Protein AF-A0A661M1C9-F1 (afdb_monomer_lite)

Sequence (165 aa):
RDLERIGAMDAATSLQAWIEEKGIRVLNVAGPRASQDPRIYEATRKILKTAYHLGLVAAGTRGPWSGRPDPPTTVRDAVQRLASEMTLKDRVTVSRMAERDLRALVTSMVPYIRRKYGLSRENPRLIQSC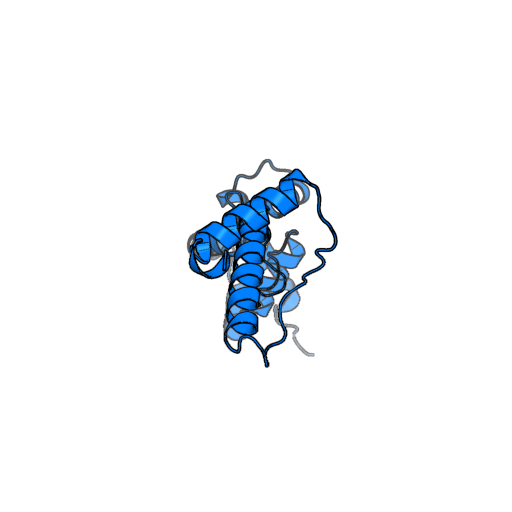RLQSGENLDTEQCAAYIVRRLWSYLKRTHGLRAVK

Secondary structure (DSSP, 8-state):
-HHHHS-HHHHHHHHHHHHHHHT-SS-------TTT-TTHHHHHHHHHHHHHHHHHHHTTPPPGGG-SPPPP-SHHHHHHHHHHHS-HHHHHHHHH--GGGHHHHHHHHHHHHHHHHTTTTT-HHHHHHHHHHHSS---HHHHHHHHHHHHHHHHHHHSS-----

Radius of gyration: 23.8 Å; chains: 1; bounding box: 64×35×64 Å

Structure (mmCIF, N/CA/C/O backbone):
data_AF-A0A661M1C9-F1
#
_entry.id   AF-A0A661M1C9-F1
#
loop_
_atom_site.group_PDB
_atom_site.id
_atom_site.type_symbol
_atom_site.label_atom_id
_atom_site.label_alt_id
_atom_site.label_comp_id
_atom_site.label_asym_id
_atom_site.label_entity_id
_atom_site.label_seq_id
_atom_site.pdbx_PDB_ins_code
_atom_site.Cartn_x
_atom_site.Cartn_y
_atom_site.Cartn_z
_atom_site.occupancy
_atom_site.B_iso_or_equiv
_atom_site.auth_seq_id
_atom_site.auth_comp_id
_atom_site.auth_asym_id
_atom_site.auth_atom_id
_atom_site.pdbx_PDB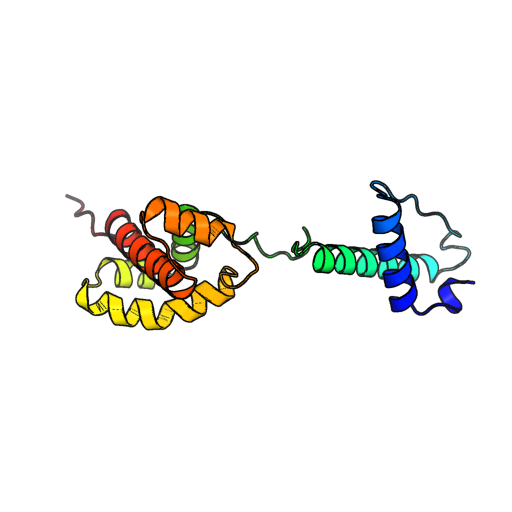_model_num
ATOM 1 N N . ARG A 1 1 ? 28.260 -6.554 -34.118 1.00 53.44 1 ARG A N 1
ATOM 2 C CA . ARG A 1 1 ? 27.009 -5.733 -34.128 1.00 53.44 1 ARG A CA 1
ATOM 3 C C . ARG A 1 1 ? 26.981 -4.826 -32.896 1.00 53.44 1 ARG A C 1
ATOM 5 O O . ARG A 1 1 ? 27.663 -5.161 -31.939 1.00 53.44 1 ARG A O 1
ATOM 12 N N . ASP A 1 2 ? 26.209 -3.732 -32.863 1.00 56.69 2 ASP A N 1
ATOM 13 C CA . ASP A 1 2 ? 26.138 -2.855 -31.667 1.00 56.69 2 ASP A CA 1
ATOM 14 C C . ASP A 1 2 ? 25.673 -3.587 -30.399 1.00 56.69 2 ASP A C 1
ATOM 16 O O . ASP A 1 2 ? 26.192 -3.346 -29.316 1.00 56.69 2 ASP A O 1
ATOM 20 N N . LEU A 1 3 ? 24.792 -4.581 -30.550 1.00 55.75 3 LEU A N 1
ATOM 21 C CA . LEU A 1 3 ? 24.351 -5.476 -29.471 1.00 55.75 3 LEU A CA 1
ATOM 22 C C . LEU A 1 3 ? 25.464 -6.345 -28.855 1.00 55.75 3 LEU A C 1
ATOM 24 O O . LEU A 1 3 ? 25.266 -6.911 -27.787 1.00 55.75 3 LEU A O 1
ATOM 28 N N . GLU A 1 4 ? 26.614 -6.476 -29.520 1.00 55.97 4 GLU A N 1
ATOM 29 C CA . GLU A 1 4 ? 27.798 -7.173 -28.992 1.00 55.97 4 GLU A CA 1
ATOM 30 C C . GLU A 1 4 ? 28.823 -6.194 -28.400 1.00 55.97 4 GLU A C 1
ATOM 32 O O . GLU A 1 4 ? 29.760 -6.620 -27.732 1.00 55.97 4 GLU A O 1
ATOM 37 N N . ARG A 1 5 ? 28.657 -4.887 -28.653 1.00 60.78 5 ARG A N 1
ATOM 38 C CA . ARG A 1 5 ? 29.549 -3.819 -28.177 1.00 60.78 5 ARG A CA 1
ATOM 39 C C . ARG A 1 5 ? 29.007 -3.106 -26.942 1.00 60.78 5 ARG A C 1
ATOM 41 O O . ARG A 1 5 ? 29.796 -2.613 -26.146 1.00 60.78 5 ARG A O 1
ATOM 48 N N . ILE A 1 6 ? 27.685 -3.045 -26.796 1.00 69.75 6 ILE A N 1
ATOM 49 C CA . ILE A 1 6 ? 26.999 -2.387 -25.685 1.00 69.75 6 ILE A CA 1
ATOM 50 C C . ILE A 1 6 ? 26.421 -3.468 -24.770 1.00 69.75 6 ILE A C 1
ATOM 52 O O . ILE A 1 6 ? 25.714 -4.369 -25.227 1.00 69.75 6 ILE A O 1
ATOM 56 N N . GLY A 1 7 ? 26.711 -3.388 -23.469 1.00 79.31 7 GLY A N 1
ATOM 57 C CA . GLY A 1 7 ? 26.123 -4.288 -22.483 1.00 79.31 7 GLY A CA 1
ATOM 58 C C . GLY A 1 7 ? 24.595 -4.182 -22.488 1.00 79.31 7 GLY A C 1
ATOM 59 O O . GLY A 1 7 ? 24.033 -3.106 -22.670 1.00 79.31 7 GLY A O 1
ATOM 60 N N . ALA A 1 8 ? 23.888 -5.291 -22.254 1.00 80.62 8 ALA A N 1
ATOM 61 C CA . ALA A 1 8 ? 22.419 -5.306 -22.304 1.00 80.62 8 ALA A CA 1
ATOM 62 C C . ALA A 1 8 ? 21.755 -4.296 -21.340 1.00 80.62 8 ALA A C 1
ATOM 64 O O . ALA A 1 8 ? 20.642 -3.843 -21.599 1.00 80.62 8 ALA A O 1
ATOM 65 N N . MET A 1 9 ? 22.428 -3.951 -20.236 1.00 82.00 9 MET A N 1
ATOM 66 C CA . MET A 1 9 ? 21.966 -2.933 -19.289 1.00 82.00 9 MET A CA 1
ATOM 67 C C . MET A 1 9 ? 22.172 -1.510 -19.822 1.00 82.00 9 MET A C 1
ATOM 69 O O . MET A 1 9 ? 21.262 -0.685 -19.731 1.00 82.00 9 MET A O 1
ATOM 73 N N . ASP A 1 10 ? 23.327 -1.237 -20.426 1.00 86.06 10 ASP A N 1
ATOM 74 C CA . ASP A 1 10 ? 23.635 0.066 -21.020 1.00 86.06 10 ASP A CA 1
ATOM 75 C C . ASP A 1 10 ? 22.698 0.342 -22.197 1.00 86.06 10 ASP A C 1
ATOM 77 O O . ASP A 1 10 ? 22.078 1.398 -22.265 1.00 86.06 10 ASP A O 1
ATOM 81 N N . ALA A 1 11 ? 22.473 -0.665 -23.048 1.00 90.06 11 ALA A N 1
ATOM 82 C CA . ALA A 1 11 ? 21.525 -0.581 -24.154 1.00 90.06 11 ALA A CA 1
ATOM 83 C C . ALA A 1 11 ? 20.094 -0.292 -23.669 1.00 90.06 11 ALA A C 1
ATOM 85 O O . ALA A 1 11 ? 19.381 0.504 -24.278 1.00 90.06 11 ALA A O 1
ATOM 86 N N . ALA A 1 12 ? 19.669 -0.915 -22.565 1.00 92.12 12 ALA A N 1
ATOM 87 C CA . ALA A 1 12 ? 18.350 -0.680 -21.984 1.00 92.12 12 ALA A CA 1
ATOM 88 C C . ALA A 1 12 ? 18.215 0.726 -21.381 1.00 92.12 12 ALA A C 1
ATOM 90 O O . ALA A 1 12 ? 17.177 1.363 -21.554 1.00 92.12 12 ALA A O 1
ATOM 91 N N . THR A 1 13 ? 19.263 1.212 -20.713 1.00 88.69 13 THR A N 1
ATOM 92 C CA . THR A 1 13 ? 19.310 2.563 -20.136 1.00 88.69 13 THR A CA 1
ATOM 93 C C . THR A 1 13 ? 19.278 3.625 -21.233 1.00 88.69 13 THR A C 1
ATOM 95 O O . THR A 1 13 ? 18.445 4.527 -21.190 1.00 88.69 13 THR A O 1
ATOM 98 N N . SER A 1 14 ? 20.113 3.486 -22.267 1.00 92.06 14 SER A N 1
ATOM 99 C CA . SER A 1 14 ? 20.127 4.409 -23.408 1.00 92.06 14 SER A CA 1
ATOM 100 C C . SER A 1 14 ? 18.799 4.414 -24.165 1.00 92.06 14 SER A C 1
ATOM 102 O O . SER A 1 14 ? 18.318 5.477 -24.551 1.00 92.06 14 SER A O 1
ATOM 104 N N . LEU A 1 15 ? 18.178 3.243 -24.345 1.00 92.88 15 LEU A N 1
ATOM 105 C CA . LEU A 1 15 ? 16.866 3.142 -24.982 1.00 92.88 15 LEU A CA 1
ATOM 106 C C . LEU A 1 15 ? 15.785 3.865 -24.171 1.00 92.88 15 LEU A C 1
ATOM 108 O O . LEU A 1 15 ? 14.982 4.597 -24.746 1.00 92.88 15 LEU A O 1
ATOM 112 N N . GLN A 1 16 ? 15.751 3.661 -22.854 1.00 92.38 16 GLN A N 1
ATOM 113 C CA . GLN A 1 16 ? 14.758 4.302 -21.996 1.00 92.38 16 GLN A CA 1
ATOM 114 C C . GLN A 1 16 ? 14.932 5.828 -21.982 1.00 92.38 16 GLN A C 1
ATOM 116 O O . GLN A 1 16 ? 13.942 6.536 -22.167 1.00 92.38 16 GLN A O 1
ATOM 121 N N . ALA A 1 17 ? 16.169 6.324 -21.888 1.00 88.44 17 ALA A N 1
ATOM 122 C CA . ALA A 1 17 ? 16.453 7.755 -21.957 1.00 88.44 17 ALA A CA 1
ATOM 123 C C . ALA A 1 17 ? 15.978 8.365 -23.286 1.00 88.44 17 ALA A C 1
ATOM 125 O O . ALA A 1 17 ? 15.334 9.411 -23.297 1.00 88.44 17 ALA A O 1
ATOM 126 N N . TRP A 1 18 ? 16.221 7.680 -24.407 1.00 93.50 18 TRP A N 1
ATOM 127 C CA . TRP A 1 18 ? 15.781 8.137 -25.726 1.00 93.50 18 TRP A CA 1
ATOM 128 C C . TRP A 1 18 ? 14.252 8.143 -25.885 1.00 93.50 18 TRP A C 1
ATOM 130 O O . TRP A 1 18 ? 13.696 9.083 -26.456 1.00 93.50 18 TRP A O 1
ATOM 140 N N . ILE A 1 19 ? 13.559 7.124 -25.359 1.00 92.44 19 ILE A N 1
ATOM 141 C CA . ILE A 1 19 ? 12.087 7.065 -25.354 1.00 92.44 19 ILE A CA 1
ATOM 142 C C . ILE A 1 19 ? 11.500 8.265 -24.608 1.00 92.44 19 ILE A C 1
ATOM 144 O O . ILE A 1 19 ? 10.555 8.880 -25.107 1.00 92.44 19 ILE A O 1
ATOM 148 N N . GLU A 1 20 ? 12.056 8.597 -23.442 1.00 86.00 20 GLU A N 1
ATOM 149 C CA . GLU A 1 20 ? 11.600 9.730 -22.635 1.00 86.00 20 GLU A CA 1
ATOM 150 C C . GLU A 1 20 ? 11.910 11.065 -23.305 1.00 86.00 20 GLU A C 1
ATOM 152 O O . GLU A 1 20 ? 11.005 11.879 -23.486 1.00 86.00 20 GLU A O 1
ATOM 157 N N . GLU A 1 21 ? 13.154 11.263 -23.745 1.00 84.06 21 GLU A N 1
ATOM 158 C CA . GLU A 1 21 ? 13.600 12.504 -24.384 1.00 84.06 21 GLU A CA 1
ATOM 159 C C . GLU A 1 21 ? 12.772 12.835 -25.634 1.00 84.06 21 GLU A C 1
ATOM 161 O O . GLU A 1 21 ? 12.441 13.995 -25.882 1.00 84.06 21 GLU A O 1
ATOM 166 N N . LYS A 1 22 ? 12.422 11.820 -26.434 1.00 91.19 22 LYS A N 1
ATOM 167 C CA . LYS A 1 22 ? 11.671 12.002 -27.686 1.00 91.19 22 LYS A CA 1
ATOM 168 C C . LYS A 1 22 ? 10.160 11.808 -27.539 1.00 91.19 22 LYS A C 1
ATOM 170 O O . LYS A 1 22 ? 9.444 11.953 -28.529 1.00 91.19 22 LYS A O 1
ATOM 175 N N . GLY A 1 23 ? 9.659 11.477 -26.347 1.00 86.88 23 GLY A N 1
ATOM 176 C CA . GLY A 1 23 ? 8.229 11.241 -26.111 1.00 86.88 23 GLY A CA 1
ATOM 177 C C . GLY A 1 23 ? 7.647 10.099 -26.956 1.00 86.88 23 GLY A C 1
ATOM 178 O O . GLY A 1 23 ? 6.528 10.200 -27.471 1.00 86.88 23 GLY A O 1
ATOM 179 N N . ILE A 1 24 ? 8.408 9.019 -27.148 1.00 89.12 24 ILE A N 1
ATOM 180 C CA . ILE A 1 24 ? 8.037 7.913 -28.042 1.00 89.12 24 ILE A CA 1
ATOM 181 C C . ILE A 1 24 ? 6.885 7.113 -27.432 1.00 89.12 24 ILE A C 1
ATOM 183 O O . ILE A 1 24 ? 7.040 6.442 -26.416 1.00 89.12 24 ILE A O 1
ATOM 187 N N . ARG A 1 25 ? 5.720 7.139 -28.090 1.00 84.50 25 ARG A N 1
ATOM 188 C CA . ARG A 1 25 ? 4.532 6.375 -27.660 1.00 84.50 25 ARG A CA 1
ATOM 189 C C . ARG A 1 25 ? 4.453 4.970 -28.255 1.00 84.50 25 ARG A C 1
ATOM 191 O O . ARG A 1 25 ? 3.894 4.075 -27.632 1.00 84.50 25 ARG A O 1
ATOM 198 N N . VAL A 1 26 ? 4.994 4.780 -29.457 1.00 89.56 26 VAL A N 1
ATOM 199 C CA . VAL A 1 26 ? 5.021 3.496 -30.167 1.00 89.56 26 VAL A CA 1
ATOM 200 C C . VAL A 1 26 ? 6.422 3.308 -30.734 1.00 89.56 26 VAL A C 1
ATOM 202 O O . VAL A 1 26 ? 6.862 4.098 -31.566 1.00 89.56 26 VAL A O 1
ATOM 205 N N . LEU A 1 27 ? 7.125 2.276 -30.266 1.00 91.44 27 LEU A N 1
ATOM 206 C CA . LEU A 1 27 ? 8.476 1.947 -30.710 1.00 91.44 27 LEU A CA 1
ATOM 207 C C . LEU A 1 27 ? 8.419 0.864 -31.789 1.00 91.44 27 LEU A C 1
ATOM 209 O O . LEU A 1 27 ? 8.070 -0.281 -31.504 1.00 91.44 27 LEU A O 1
ATOM 213 N N . ASN A 1 28 ? 8.794 1.214 -33.018 1.00 93.00 28 ASN A N 1
ATOM 214 C CA . ASN A 1 28 ? 9.022 0.227 -34.069 1.00 93.00 28 ASN A CA 1
ATOM 215 C C . ASN A 1 28 ? 10.403 -0.421 -33.885 1.00 93.00 28 ASN A C 1
ATOM 217 O O . ASN A 1 28 ? 11.396 0.284 -33.714 1.00 93.00 28 ASN A O 1
ATOM 221 N N . VAL A 1 29 ? 10.472 -1.751 -33.946 1.00 89.06 29 VAL A N 1
ATOM 222 C CA . VAL A 1 29 ? 11.714 -2.513 -33.751 1.00 89.06 29 VAL A CA 1
ATOM 223 C C . VAL A 1 29 ? 12.016 -3.297 -35.021 1.00 89.06 29 VAL A C 1
ATOM 225 O O . VAL A 1 29 ? 11.222 -4.134 -35.442 1.00 89.06 29 VAL A O 1
ATOM 228 N N . ALA A 1 30 ? 13.176 -3.037 -35.622 1.00 87.12 30 ALA A N 1
ATOM 229 C CA . ALA A 1 30 ? 13.636 -3.707 -36.833 1.00 87.12 30 ALA A CA 1
ATOM 230 C C . ALA A 1 30 ? 14.996 -4.371 -36.598 1.00 87.12 30 ALA A C 1
ATOM 232 O O . ALA A 1 30 ? 15.839 -3.855 -35.865 1.00 87.12 30 ALA A O 1
ATOM 233 N N . GLY A 1 31 ? 15.215 -5.519 -37.236 1.00 83.88 31 GLY A N 1
ATOM 234 C CA . GLY A 1 31 ? 16.475 -6.235 -37.139 1.00 83.88 31 GLY A CA 1
ATOM 235 C C . GLY A 1 31 ? 16.540 -7.482 -38.024 1.00 83.88 31 GLY A C 1
ATOM 236 O O . GLY A 1 31 ? 15.565 -7.826 -38.695 1.00 83.88 31 GLY A O 1
ATOM 237 N N . PRO A 1 32 ? 17.701 -8.155 -38.039 1.00 83.62 32 PRO A N 1
ATOM 238 C CA . PRO A 1 32 ? 17.924 -9.399 -38.771 1.00 83.62 32 PRO A CA 1
ATOM 239 C C . PRO A 1 32 ? 16.949 -10.500 -38.347 1.00 83.62 32 PRO A C 1
ATOM 241 O O . PRO A 1 32 ? 16.518 -10.558 -37.195 1.00 83.62 32 PRO A O 1
ATOM 244 N N . ARG A 1 33 ? 16.626 -11.412 -39.270 1.00 82.25 33 ARG A N 1
ATOM 245 C CA . ARG A 1 33 ? 15.770 -12.569 -38.959 1.00 82.25 33 ARG A CA 1
ATOM 246 C C . ARG A 1 33 ? 16.501 -13.533 -38.022 1.00 82.25 33 ARG A C 1
ATOM 248 O O . ARG A 1 33 ? 17.721 -13.660 -38.096 1.00 82.25 33 ARG A O 1
ATOM 255 N N . ALA A 1 34 ? 15.756 -14.290 -37.216 1.00 80.62 34 ALA A N 1
ATOM 256 C CA . ALA A 1 34 ? 16.328 -15.316 -36.335 1.00 80.62 34 ALA A CA 1
ATOM 257 C C . ALA A 1 34 ? 17.151 -16.373 -37.099 1.00 80.62 34 ALA A C 1
ATOM 259 O O . ALA A 1 34 ? 18.143 -16.876 -36.588 1.00 80.62 34 ALA A O 1
ATOM 260 N N . SER A 1 35 ? 16.797 -16.651 -38.358 1.00 79.56 35 SER A N 1
ATOM 261 C CA . SER A 1 35 ? 17.571 -17.528 -39.246 1.00 79.56 35 SER A CA 1
ATOM 262 C C . SER A 1 35 ? 18.959 -16.982 -39.615 1.00 79.56 35 SER A C 1
ATOM 264 O O . SER A 1 35 ? 19.798 -17.739 -40.084 1.00 79.56 35 SER A O 1
ATOM 266 N N . GLN A 1 36 ? 19.201 -15.679 -39.434 1.00 83.44 36 GLN A N 1
ATOM 267 C CA . GLN A 1 36 ? 20.480 -15.003 -39.693 1.00 83.44 36 GLN A CA 1
ATOM 268 C C . GLN A 1 36 ? 21.257 -14.701 -38.406 1.00 83.44 36 GLN A C 1
ATOM 270 O O . GLN A 1 36 ? 22.472 -14.539 -38.444 1.00 83.44 36 GLN A O 1
ATOM 275 N N . ASP A 1 37 ? 20.567 -14.582 -37.274 1.00 81.75 37 ASP A N 1
ATOM 276 C CA . ASP A 1 37 ? 21.180 -14.517 -35.949 1.00 81.75 37 ASP A CA 1
ATOM 277 C C . ASP A 1 37 ? 20.221 -15.121 -34.920 1.00 81.75 37 ASP A C 1
ATOM 279 O O . ASP A 1 37 ? 19.289 -14.445 -34.477 1.00 81.75 37 ASP A O 1
ATOM 283 N N . PRO A 1 38 ? 20.446 -16.377 -34.508 1.00 82.81 38 PRO A N 1
ATOM 284 C CA . PRO A 1 38 ? 19.566 -17.058 -33.565 1.00 82.81 38 PRO A CA 1
ATOM 285 C C . PRO A 1 38 ? 19.457 -16.362 -32.201 1.00 82.81 38 PRO A C 1
ATOM 287 O O . PRO A 1 38 ? 18.467 -16.548 -31.494 1.00 82.81 38 PRO A O 1
ATOM 290 N N . ARG A 1 39 ? 20.448 -15.541 -31.819 1.00 83.44 39 ARG A N 1
ATOM 291 C CA . ARG A 1 39 ? 20.495 -14.864 -30.511 1.00 83.44 39 ARG A CA 1
ATOM 292 C C . ARG A 1 39 ? 19.747 -13.531 -30.505 1.00 83.44 39 ARG A C 1
ATOM 294 O O . ARG A 1 39 ? 19.473 -13.003 -29.426 1.00 83.44 39 ARG A O 1
ATOM 301 N N . ILE A 1 40 ? 19.388 -13.000 -31.680 1.00 84.19 40 ILE A N 1
ATOM 302 C CA . ILE A 1 40 ? 18.823 -11.652 -31.811 1.00 84.19 40 ILE A CA 1
ATOM 303 C C . ILE A 1 40 ? 17.501 -11.503 -31.059 1.00 84.19 40 ILE A C 1
ATOM 305 O O . ILE A 1 40 ? 17.283 -10.498 -30.392 1.00 84.19 40 ILE A O 1
ATOM 309 N N . TYR A 1 41 ? 16.646 -12.527 -31.093 1.00 84.44 41 TYR A N 1
ATOM 310 C CA . TYR A 1 41 ? 15.323 -12.462 -30.480 1.00 84.44 41 TYR A CA 1
ATOM 311 C C . TYR A 1 41 ? 15.406 -12.326 -28.956 1.00 84.44 41 TYR A C 1
ATOM 313 O O . TYR A 1 41 ? 14.832 -11.401 -28.381 1.00 84.44 41 TYR A O 1
ATOM 321 N N . GLU A 1 42 ? 16.159 -13.211 -28.298 1.00 86.19 42 GLU A N 1
ATOM 322 C CA . GLU A 1 42 ? 16.321 -13.177 -26.841 1.00 86.19 42 GLU A CA 1
ATOM 323 C C . GLU A 1 42 ? 17.081 -11.928 -26.378 1.00 86.19 42 GLU A C 1
ATOM 325 O O . GLU A 1 42 ? 16.685 -11.294 -25.396 1.00 86.19 42 GLU A O 1
ATOM 330 N N . ALA A 1 43 ? 18.117 -11.507 -27.114 1.00 86.88 43 ALA A N 1
ATOM 331 C CA . ALA A 1 43 ? 18.852 -10.282 -26.804 1.00 86.88 43 ALA A CA 1
ATOM 332 C C . ALA A 1 43 ? 17.947 -9.038 -26.872 1.00 86.88 43 ALA A C 1
ATOM 334 O O . ALA A 1 43 ? 17.873 -8.270 -25.907 1.00 86.88 43 ALA A O 1
ATOM 335 N N . THR A 1 44 ? 17.200 -8.872 -27.968 1.00 89.81 44 THR A N 1
ATOM 336 C CA . THR A 1 44 ? 16.260 -7.757 -28.147 1.00 89.81 44 THR A CA 1
ATOM 337 C C . THR A 1 44 ? 15.152 -7.793 -27.099 1.00 89.81 44 THR A C 1
ATOM 339 O O . THR A 1 44 ? 14.889 -6.781 -26.448 1.00 89.81 44 THR A O 1
ATOM 342 N N . ARG A 1 45 ? 14.543 -8.959 -26.858 1.00 89.12 45 ARG A N 1
ATOM 343 C CA . ARG A 1 45 ? 13.505 -9.136 -25.833 1.00 89.12 45 ARG A CA 1
ATOM 344 C C . ARG A 1 45 ? 13.997 -8.715 -24.449 1.00 89.12 45 ARG A C 1
ATOM 346 O O . ARG A 1 45 ? 13.269 -8.029 -23.729 1.00 89.12 45 ARG A O 1
ATOM 353 N N . LYS A 1 46 ? 15.216 -9.112 -24.070 1.00 88.81 46 LYS A N 1
ATOM 354 C CA . LYS A 1 46 ? 15.807 -8.770 -22.771 1.00 88.81 46 LYS A CA 1
ATOM 355 C C . LYS A 1 46 ? 16.002 -7.262 -22.625 1.00 88.81 46 LYS A C 1
ATOM 357 O O . LYS A 1 46 ? 15.609 -6.712 -21.601 1.00 88.81 46 LYS A O 1
ATOM 362 N N . ILE A 1 47 ? 16.539 -6.594 -23.645 1.00 91.88 47 ILE A N 1
ATOM 363 C CA . ILE A 1 47 ? 16.758 -5.138 -23.629 1.00 91.88 47 ILE A CA 1
ATOM 364 C C . ILE A 1 47 ? 15.431 -4.384 -23.543 1.00 91.88 47 ILE A C 1
ATOM 366 O O . ILE A 1 47 ? 15.281 -3.529 -22.672 1.00 91.88 47 ILE A O 1
ATOM 370 N N . LEU A 1 48 ? 14.447 -4.746 -24.374 1.00 93.56 48 LEU A N 1
ATOM 371 C CA . LEU A 1 48 ? 13.123 -4.117 -24.360 1.00 93.56 48 LEU A CA 1
ATOM 372 C C . LEU A 1 48 ? 12.440 -4.275 -22.998 1.00 93.56 48 LEU A C 1
ATOM 374 O O . LEU A 1 48 ? 11.900 -3.313 -22.455 1.00 93.56 48 LEU A O 1
ATOM 378 N N . LYS A 1 49 ? 12.502 -5.477 -22.412 1.00 90.38 49 LYS A N 1
ATOM 379 C CA . LYS A 1 49 ? 11.925 -5.743 -21.092 1.00 90.38 49 LYS A CA 1
ATOM 380 C C . LYS A 1 49 ? 12.615 -4.926 -19.996 1.00 90.38 49 LYS A C 1
ATOM 382 O O . LYS A 1 49 ? 11.933 -4.364 -19.142 1.00 90.38 49 LYS A O 1
ATOM 387 N N . THR A 1 50 ? 13.944 -4.842 -20.016 1.00 90.19 50 THR A N 1
ATOM 388 C CA . THR A 1 50 ? 14.704 -4.054 -19.036 1.00 90.19 50 THR A CA 1
ATOM 389 C C . THR A 1 50 ? 14.414 -2.560 -19.174 1.00 90.19 50 THR A C 1
ATOM 391 O O . THR A 1 50 ? 14.091 -1.928 -18.173 1.00 90.19 50 THR A O 1
ATOM 394 N N . ALA A 1 51 ? 14.439 -2.006 -20.392 1.00 90.44 51 ALA A N 1
ATOM 395 C CA . ALA A 1 51 ? 14.137 -0.594 -20.648 1.00 90.44 51 ALA A CA 1
ATOM 396 C C . ALA A 1 51 ? 12.719 -0.225 -20.187 1.00 90.44 51 ALA A C 1
ATOM 398 O O . ALA A 1 51 ? 12.503 0.801 -19.546 1.00 90.44 51 ALA A O 1
ATOM 399 N N . TYR A 1 52 ? 11.757 -1.116 -20.433 1.00 87.62 52 TYR A N 1
ATOM 400 C CA . TYR A 1 52 ? 10.392 -0.965 -19.948 1.00 87.62 52 TYR A CA 1
ATOM 401 C C . TYR A 1 52 ? 10.312 -0.923 -18.415 1.00 87.62 52 TYR A C 1
ATOM 403 O O . TYR A 1 52 ? 9.671 -0.040 -17.847 1.00 87.62 52 TYR A O 1
ATOM 411 N N . HIS A 1 53 ? 10.979 -1.853 -17.724 1.00 84.56 53 HIS A N 1
ATOM 412 C CA . HIS A 1 53 ? 11.016 -1.849 -16.261 1.00 84.56 53 HIS A CA 1
ATOM 413 C C . HIS A 1 53 ? 11.714 -0.610 -15.690 1.00 84.56 53 HIS A C 1
ATOM 415 O O . HIS A 1 53 ? 11.248 -0.086 -14.681 1.00 84.56 53 HIS A O 1
ATOM 421 N N . LEU A 1 54 ? 12.774 -0.116 -16.337 1.00 85.69 54 LEU A N 1
ATOM 422 C CA . LEU A 1 54 ? 13.430 1.137 -15.957 1.00 85.69 54 LEU A CA 1
ATOM 423 C C . LEU A 1 54 ? 12.466 2.324 -16.056 1.00 85.69 54 LEU A C 1
ATOM 425 O O . LEU A 1 54 ? 12.340 3.070 -15.088 1.00 85.69 54 LEU A O 1
ATOM 429 N N . GLY A 1 55 ? 11.713 2.440 -17.155 1.00 83.00 55 GLY A N 1
ATOM 430 C CA . GLY A 1 55 ? 10.715 3.503 -17.322 1.00 83.00 55 GLY A CA 1
ATOM 431 C C . GLY A 1 55 ? 9.597 3.448 -16.275 1.00 83.00 55 GLY A C 1
ATOM 432 O O . GLY A 1 55 ? 9.156 4.475 -15.771 1.00 83.00 55 GLY A O 1
ATOM 433 N N . LEU A 1 56 ? 9.179 2.247 -15.867 1.00 77.38 56 LEU A N 1
ATOM 434 C CA . LEU A 1 56 ? 8.207 2.071 -14.783 1.00 77.38 56 LEU A CA 1
ATOM 435 C C . LEU A 1 56 ? 8.745 2.544 -13.428 1.00 77.38 56 LEU A C 1
ATOM 437 O O . LEU A 1 56 ? 8.050 3.254 -12.698 1.00 77.38 56 LEU A O 1
ATOM 441 N N . VAL A 1 57 ? 9.990 2.178 -13.109 1.00 77.06 57 VAL A N 1
ATOM 442 C CA . VAL A 1 57 ? 10.669 2.626 -11.886 1.00 77.06 57 VAL A CA 1
ATOM 443 C C . VAL A 1 57 ? 10.822 4.148 -11.884 1.00 77.06 57 VAL A C 1
ATOM 445 O O . VAL A 1 57 ? 10.475 4.775 -10.883 1.00 77.06 57 VAL A O 1
ATOM 448 N N . ALA A 1 58 ? 11.265 4.742 -12.997 1.00 67.94 58 ALA A N 1
ATOM 449 C CA . ALA A 1 58 ? 11.414 6.191 -13.150 1.00 67.94 58 ALA A CA 1
ATOM 450 C C . ALA A 1 58 ? 10.074 6.933 -13.002 1.00 67.94 58 ALA A C 1
ATOM 452 O O . ALA A 1 58 ? 9.985 7.930 -12.289 1.00 67.94 58 ALA A O 1
ATOM 453 N N . ALA A 1 59 ? 9.002 6.393 -13.586 1.00 64.75 59 ALA A N 1
ATOM 454 C CA . ALA A 1 59 ? 7.654 6.944 -13.475 1.00 64.75 59 ALA A CA 1
ATOM 455 C C . ALA A 1 59 ? 6.985 6.695 -12.105 1.00 64.75 59 ALA A C 1
ATOM 457 O O . ALA A 1 59 ? 5.838 7.097 -11.905 1.00 64.75 59 ALA A O 1
ATOM 458 N N . GLY A 1 60 ? 7.639 5.984 -11.176 1.00 57.16 60 GLY A N 1
ATOM 459 C CA . GLY A 1 60 ? 7.041 5.578 -9.898 1.00 57.16 60 GLY A CA 1
ATOM 460 C C . GLY A 1 60 ? 5.821 4.659 -10.056 1.00 57.16 60 GLY A C 1
ATOM 461 O O . GLY A 1 60 ? 5.058 4.465 -9.107 1.00 57.16 60 GLY A O 1
ATOM 462 N N . THR A 1 61 ? 5.618 4.092 -11.248 1.00 53.75 61 THR A N 1
ATOM 463 C CA . THR A 1 61 ? 4.485 3.224 -11.569 1.00 53.75 61 THR A CA 1
ATOM 464 C C . THR A 1 61 ? 4.911 1.769 -11.436 1.00 53.75 61 THR A C 1
ATOM 466 O O . THR A 1 61 ? 5.928 1.330 -11.968 1.00 53.75 61 THR A O 1
ATOM 469 N N . ARG A 1 62 ? 4.130 0.965 -10.709 1.00 55.69 62 ARG A N 1
ATOM 470 C CA . ARG A 1 62 ? 4.296 -0.489 -10.780 1.00 55.69 62 ARG A CA 1
ATOM 471 C C . ARG A 1 62 ? 3.744 -0.921 -12.130 1.00 55.69 62 ARG A C 1
ATOM 473 O O . ARG A 1 62 ? 2.604 -0.616 -12.453 1.00 55.69 62 ARG A O 1
ATOM 480 N N . GLY A 1 63 ? 4.559 -1.601 -12.929 1.00 50.34 63 GLY A N 1
ATOM 481 C CA . GLY A 1 63 ? 4.124 -2.063 -14.241 1.00 50.34 63 GLY A CA 1
ATOM 482 C C . GLY A 1 63 ? 2.849 -2.908 -14.197 1.00 50.34 63 GLY A C 1
ATOM 483 O O . GLY A 1 63 ? 2.646 -3.626 -13.211 1.00 50.34 63 GLY A O 1
ATOM 484 N N . PRO A 1 64 ? 2.073 -2.947 -15.298 1.00 48.91 64 PRO A N 1
ATOM 485 C CA . PRO A 1 64 ? 0.960 -3.878 -15.508 1.00 48.91 64 P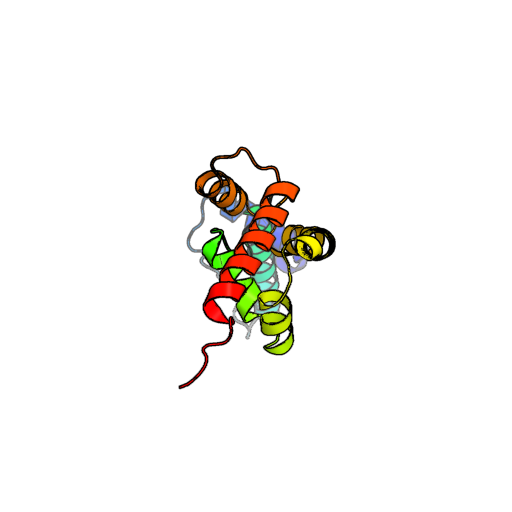RO A CA 1
ATOM 486 C C . PRO A 1 64 ? 1.347 -5.340 -15.230 1.00 48.91 64 PRO A C 1
ATOM 488 O O . PRO A 1 64 ? 0.525 -6.143 -14.810 1.00 48.91 64 PRO A O 1
ATOM 491 N N . TRP A 1 65 ? 2.629 -5.681 -15.406 1.00 49.12 65 TRP A N 1
ATOM 492 C CA . TRP A 1 65 ? 3.184 -7.023 -15.204 1.00 49.12 65 TRP A CA 1
ATOM 493 C C . TRP A 1 65 ? 3.694 -7.304 -13.786 1.00 49.12 65 TRP A C 1
ATOM 495 O O . TRP A 1 65 ? 4.264 -8.366 -13.547 1.00 49.12 65 TRP A O 1
ATOM 505 N N . SER A 1 66 ? 3.530 -6.381 -12.832 1.00 54.97 66 SER A N 1
ATOM 506 C CA . SER A 1 66 ? 3.974 -6.613 -11.448 1.00 54.97 66 SER A CA 1
ATOM 507 C C . SER A 1 66 ? 3.150 -7.689 -10.728 1.00 54.97 66 SER A C 1
ATOM 509 O O . SER A 1 66 ? 3.549 -8.139 -9.653 1.00 54.97 66 SER A O 1
ATOM 511 N N . GLY A 1 67 ? 1.998 -8.086 -11.292 1.00 53.28 67 GLY A N 1
ATOM 512 C CA . GLY A 1 67 ? 1.076 -9.074 -10.719 1.00 53.28 67 GLY A CA 1
ATOM 513 C C . GLY A 1 67 ? 0.482 -8.660 -9.367 1.00 53.28 67 GLY A C 1
ATOM 514 O O . GLY A 1 67 ? -0.304 -9.402 -8.784 1.00 53.28 67 GLY A O 1
ATOM 515 N N . ARG A 1 68 ? 0.851 -7.483 -8.848 1.00 56.66 68 ARG A N 1
ATOM 516 C CA . ARG A 1 68 ? 0.363 -6.938 -7.587 1.00 56.66 68 ARG A CA 1
ATOM 517 C C . ARG A 1 68 ? -0.714 -5.905 -7.899 1.00 56.66 68 ARG A C 1
ATOM 519 O O . ARG A 1 68 ? -0.423 -4.971 -8.642 1.00 56.66 68 ARG A O 1
ATOM 526 N N . PRO A 1 69 ? -1.923 -6.034 -7.326 1.00 67.56 69 PRO A N 1
ATOM 527 C CA . PRO A 1 69 ? -2.963 -5.029 -7.487 1.00 67.56 69 PRO A CA 1
ATOM 528 C C . PRO A 1 69 ? -2.452 -3.656 -7.051 1.00 67.56 69 PRO A C 1
ATOM 530 O O . PRO A 1 69 ? -1.778 -3.554 -6.016 1.00 67.56 69 PRO A O 1
ATOM 533 N N . ASP A 1 70 ? -2.824 -2.609 -7.788 1.00 78.56 70 ASP A N 1
ATOM 534 C CA . ASP A 1 70 ? -2.501 -1.230 -7.422 1.00 78.56 70 ASP A CA 1
ATOM 535 C C . ASP A 1 70 ? -2.895 -0.944 -5.970 1.00 78.56 70 ASP A C 1
ATOM 537 O O . ASP A 1 70 ? -3.915 -1.464 -5.493 1.00 78.56 70 ASP A O 1
ATOM 541 N N . PRO A 1 71 ? -2.089 -0.170 -5.221 1.00 84.81 71 PRO A N 1
ATOM 542 C CA . PRO A 1 71 ? -2.410 0.155 -3.841 1.00 84.81 71 PRO A CA 1
ATOM 543 C C . PRO A 1 71 ? -3.743 0.921 -3.768 1.00 84.81 71 PRO A C 1
ATOM 545 O O . PRO A 1 71 ? -4.067 1.689 -4.674 1.00 84.81 71 PRO A O 1
ATOM 548 N N . PRO A 1 72 ? -4.535 0.730 -2.699 1.00 94.06 72 PRO A N 1
ATOM 549 C CA . PRO A 1 72 ? -5.792 1.448 -2.542 1.00 94.06 72 PRO A CA 1
ATOM 550 C C . PRO A 1 72 ? -5.528 2.952 -2.426 1.00 94.06 72 PRO A C 1
ATOM 552 O O . PRO A 1 72 ? -4.645 3.374 -1.682 1.00 94.06 72 PRO A O 1
ATOM 555 N N . THR A 1 73 ? -6.305 3.764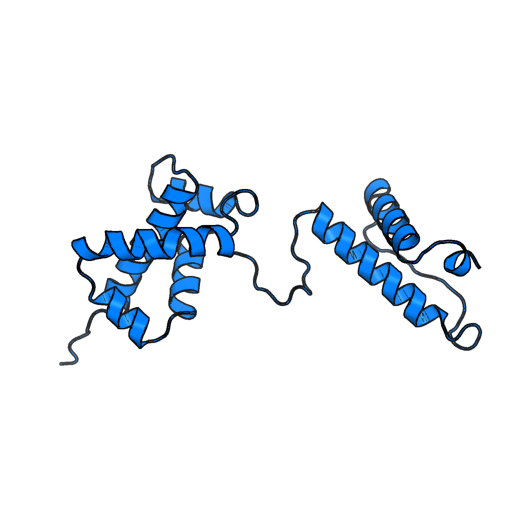 -3.138 1.00 95.19 73 THR A N 1
ATOM 556 C CA . THR A 1 73 ? -6.177 5.232 -3.131 1.00 95.19 73 THR A CA 1
ATOM 557 C C . THR A 1 73 ? -7.263 5.916 -2.304 1.00 95.19 73 THR A C 1
ATOM 559 O O . THR A 1 73 ? -7.178 7.118 -2.062 1.00 95.19 73 THR A O 1
ATOM 562 N N . THR A 1 74 ? -8.256 5.161 -1.822 1.00 97.12 74 THR A N 1
ATOM 563 C CA . THR A 1 74 ? -9.315 5.653 -0.934 1.00 97.12 74 THR A CA 1
ATOM 564 C C . THR A 1 74 ? -9.357 4.867 0.375 1.00 97.12 74 THR A C 1
ATOM 566 O O . THR A 1 74 ? -9.018 3.681 0.419 1.00 97.12 74 THR A O 1
ATOM 569 N N . VAL A 1 75 ? -9.828 5.507 1.452 1.00 97.81 75 VAL A N 1
ATOM 570 C CA . VAL A 1 75 ? -10.024 4.843 2.756 1.00 97.81 75 VAL A CA 1
ATOM 571 C C . VAL A 1 75 ? -10.952 3.632 2.627 1.00 97.81 75 VAL A C 1
ATOM 573 O O . VAL A 1 75 ? -10.706 2.597 3.244 1.00 97.81 75 VAL A O 1
ATOM 576 N N . ARG A 1 76 ? -12.008 3.736 1.808 1.00 96.94 76 ARG A N 1
ATOM 577 C CA . ARG A 1 76 ? -12.964 2.642 1.588 1.00 96.94 76 ARG A CA 1
ATOM 578 C C . ARG A 1 76 ? -12.270 1.423 0.989 1.00 96.94 76 ARG A C 1
ATOM 580 O O . ARG A 1 76 ? -12.418 0.330 1.531 1.00 96.94 76 ARG A O 1
ATOM 587 N N . ASP A 1 77 ? -11.497 1.618 -0.074 1.00 96.25 77 ASP A N 1
ATOM 588 C CA . ASP A 1 77 ? -10.826 0.515 -0.766 1.00 96.25 77 ASP A CA 1
ATOM 589 C C . ASP A 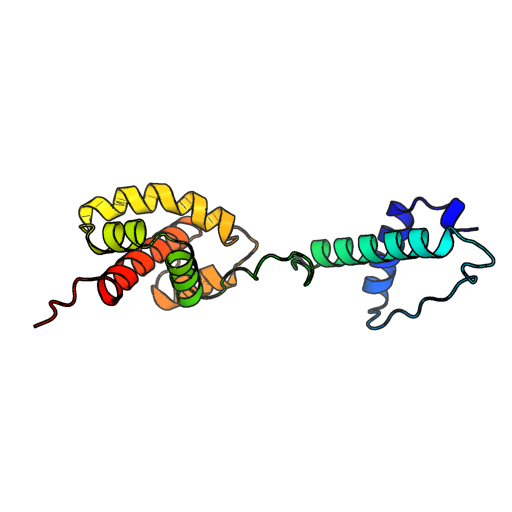1 77 ? -9.732 -0.095 0.121 1.00 96.25 77 ASP A C 1
ATOM 591 O O . ASP A 1 77 ? -9.550 -1.311 0.139 1.00 96.25 77 ASP A O 1
ATOM 595 N N . ALA A 1 78 ? -9.047 0.730 0.923 1.00 97.12 78 ALA A N 1
ATOM 596 C CA . ALA A 1 78 ? -8.065 0.267 1.899 1.00 97.12 78 ALA A CA 1
ATOM 597 C C . ALA A 1 78 ? -8.696 -0.638 2.969 1.00 97.12 78 ALA A C 1
ATOM 599 O O . ALA A 1 78 ? -8.148 -1.700 3.275 1.00 97.12 78 ALA A O 1
ATOM 600 N N . VAL A 1 79 ? -9.858 -0.246 3.503 1.00 97.50 79 VAL A N 1
ATOM 601 C CA . VAL A 1 79 ? -10.617 -1.033 4.488 1.00 97.50 79 VAL A CA 1
ATOM 602 C C . VAL A 1 79 ? -11.158 -2.324 3.876 1.00 97.50 79 VAL A C 1
ATOM 604 O O . VAL A 1 79 ? -10.996 -3.389 4.470 1.00 97.50 79 VAL A O 1
ATOM 607 N N . GLN A 1 80 ? -11.767 -2.253 2.690 1.00 95.25 80 GLN A N 1
ATOM 608 C CA . GLN A 1 80 ? -12.299 -3.431 1.999 1.00 95.25 80 GLN A CA 1
ATOM 609 C C . GLN A 1 80 ? -11.196 -4.438 1.677 1.00 95.25 80 GLN A C 1
ATOM 611 O O . GLN A 1 80 ? -11.374 -5.633 1.911 1.00 95.25 80 GLN A O 1
ATOM 616 N N . ARG A 1 81 ? -10.036 -3.958 1.213 1.00 94.75 81 ARG A N 1
ATOM 617 C CA . ARG A 1 81 ? -8.882 -4.813 0.939 1.00 94.75 81 ARG A CA 1
ATOM 618 C C . ARG A 1 81 ? -8.385 -5.506 2.205 1.00 94.75 81 ARG A C 1
ATOM 620 O O . ARG A 1 81 ? -8.281 -6.729 2.191 1.00 94.75 81 ARG A O 1
ATOM 627 N N . LEU A 1 82 ? -8.185 -4.770 3.307 1.00 95.50 82 LEU A N 1
ATOM 628 C CA . LEU A 1 82 ? -7.806 -5.378 4.593 1.00 95.50 82 LEU A CA 1
ATOM 629 C C . LEU A 1 82 ? -8.817 -6.449 5.016 1.00 95.50 82 LEU A C 1
ATOM 631 O O . LEU A 1 82 ? -8.427 -7.565 5.338 1.00 95.50 82 LEU A O 1
ATOM 635 N N . ALA A 1 83 ? -10.116 -6.147 4.953 1.00 94.44 83 ALA A N 1
ATOM 636 C CA . ALA A 1 83 ? -11.154 -7.101 5.328 1.00 94.44 83 ALA A CA 1
ATOM 637 C C . ALA A 1 83 ? -11.153 -8.361 4.441 1.00 94.44 83 ALA A C 1
ATOM 639 O O . ALA A 1 83 ? -11.348 -9.463 4.957 1.00 94.44 83 ALA A O 1
ATOM 640 N N . SER A 1 84 ? -10.922 -8.222 3.131 1.00 92.56 84 SER A N 1
ATOM 641 C CA . SER A 1 84 ? -10.893 -9.352 2.189 1.00 92.56 84 SER A CA 1
ATOM 642 C C . SER A 1 84 ? -9.706 -10.295 2.402 1.00 92.56 84 SER A C 1
ATOM 644 O O . SER A 1 84 ? -9.830 -11.493 2.172 1.00 92.56 84 SER A O 1
ATOM 646 N N . GLU A 1 85 ? -8.579 -9.769 2.881 1.00 91.94 85 GLU A N 1
ATOM 647 C CA . GLU A 1 85 ? -7.349 -10.532 3.120 1.00 91.94 85 GLU A CA 1
ATOM 648 C C . GLU A 1 85 ? -7.327 -11.215 4.493 1.00 91.94 85 GLU A C 1
ATOM 650 O O . GLU A 1 85 ? -6.524 -12.116 4.729 1.00 91.94 85 GLU A O 1
ATOM 655 N N . MET A 1 86 ? -8.195 -10.787 5.412 1.00 92.31 86 MET A N 1
ATOM 656 C CA . MET A 1 86 ? -8.331 -11.399 6.729 1.00 92.31 86 MET A CA 1
ATOM 657 C C . MET A 1 86 ? -9.024 -12.761 6.645 1.00 92.31 86 MET A C 1
ATOM 659 O O . MET A 1 86 ? -9.872 -13.013 5.784 1.00 92.31 86 MET A O 1
ATOM 663 N N . THR A 1 87 ? -8.737 -13.636 7.606 1.00 93.94 87 THR A N 1
ATOM 664 C CA . THR A 1 87 ? -9.543 -14.848 7.788 1.00 93.94 87 THR A CA 1
ATOM 665 C C . THR A 1 87 ? -10.914 -14.492 8.372 1.00 93.94 87 THR A C 1
ATOM 667 O O . THR A 1 87 ? -11.093 -13.441 8.994 1.00 93.94 87 THR A O 1
ATOM 670 N N . LEU A 1 88 ? -11.908 -15.377 8.217 1.00 91.00 88 LEU A N 1
ATOM 671 C CA . LEU A 1 88 ? -13.208 -15.187 8.874 1.00 91.00 88 LEU A CA 1
ATOM 672 C C . LEU A 1 88 ? -13.050 -15.081 10.400 1.00 91.00 88 LEU A C 1
ATOM 674 O O . LEU A 1 88 ? -13.687 -14.231 11.020 1.00 91.00 88 LEU A O 1
ATOM 678 N N . LYS A 1 89 ? -12.162 -15.896 10.985 1.00 92.00 89 LYS A N 1
ATOM 679 C CA . LYS A 1 89 ? -11.839 -15.863 12.416 1.00 92.00 89 LYS A CA 1
ATOM 680 C C . LYS A 1 89 ? -11.338 -14.483 12.836 1.00 92.00 89 LYS A C 1
ATOM 682 O O . LYS A 1 89 ? -11.859 -13.928 13.797 1.00 92.00 89 LYS A O 1
ATOM 687 N N . ASP A 1 90 ? -10.384 -13.906 12.109 1.00 92.12 90 ASP A N 1
ATOM 688 C CA . ASP A 1 90 ? -9.835 -12.588 12.451 1.00 92.12 90 ASP A CA 1
ATOM 689 C C . ASP A 1 90 ? -10.883 -11.486 12.298 1.00 92.12 90 ASP A C 1
ATOM 691 O O . ASP A 1 90 ? -10.989 -10.614 13.159 1.00 92.12 90 ASP A O 1
ATOM 695 N N . ARG A 1 91 ? -11.710 -11.546 11.244 1.00 93.81 91 ARG A N 1
ATOM 696 C CA . ARG A 1 91 ? -12.810 -10.587 11.055 1.00 93.81 91 ARG A CA 1
ATOM 697 C C . ARG A 1 91 ? -13.797 -10.609 12.221 1.00 93.81 91 ARG A C 1
ATOM 699 O O . ARG A 1 91 ? -14.189 -9.544 12.695 1.00 93.81 91 ARG A O 1
ATOM 706 N N . VAL A 1 92 ? -14.171 -11.800 12.695 1.00 91.44 92 VAL A N 1
ATOM 707 C CA . VAL A 1 92 ? -15.072 -11.976 13.849 1.00 91.44 92 VAL A CA 1
ATOM 708 C C . VAL A 1 92 ? -14.398 -11.551 15.155 1.00 91.44 92 VAL A C 1
ATOM 710 O O . VAL A 1 92 ? -15.034 -10.920 15.997 1.00 91.44 92 VAL A O 1
ATOM 713 N N . THR A 1 93 ? -13.111 -11.852 15.334 1.00 92.38 93 THR A N 1
ATOM 714 C CA . THR A 1 93 ? -12.349 -11.399 16.506 1.00 92.38 93 THR A CA 1
ATOM 715 C C . THR A 1 93 ? -12.334 -9.874 16.578 1.00 92.38 93 THR A C 1
ATOM 717 O O . THR A 1 93 ? -12.720 -9.304 17.598 1.00 92.38 93 THR A O 1
ATOM 720 N N . VAL A 1 94 ? -11.981 -9.197 15.481 1.00 92.56 94 VAL A N 1
ATOM 721 C CA . VAL A 1 94 ? -11.932 -7.728 15.433 1.00 92.56 94 VAL A CA 1
ATOM 722 C C . VAL A 1 94 ? -13.326 -7.109 15.565 1.00 92.56 94 VAL A C 1
ATOM 724 O O . VAL A 1 94 ? -13.462 -6.091 16.241 1.00 92.56 94 VAL A O 1
ATOM 727 N N . SER A 1 95 ? -14.380 -7.715 15.002 1.00 93.06 95 SER A N 1
ATOM 728 C CA . SER A 1 95 ? -15.749 -7.191 15.156 1.00 93.06 95 SER A CA 1
ATOM 729 C C . SER A 1 95 ? -16.239 -7.224 16.609 1.00 93.06 95 SER A C 1
ATOM 731 O O . SER A 1 95 ? -17.019 -6.362 17.016 1.00 93.06 95 SER A O 1
ATOM 733 N N . ARG A 1 96 ? -15.762 -8.184 17.410 1.00 90.81 96 ARG A N 1
ATOM 734 C CA . ARG A 1 96 ? -16.111 -8.327 18.833 1.00 90.81 96 ARG A CA 1
ATOM 735 C C . ARG A 1 96 ? -15.223 -7.518 19.775 1.00 90.81 96 ARG A C 1
ATOM 737 O O . ARG A 1 96 ? -15.570 -7.389 20.946 1.00 90.81 96 ARG A O 1
ATOM 744 N N . MET A 1 97 ? -14.111 -6.964 19.295 1.00 92.19 97 MET A N 1
ATOM 745 C CA . MET A 1 97 ? -13.202 -6.189 20.138 1.00 92.19 97 MET A CA 1
ATOM 746 C C . MET A 1 97 ? -13.881 -4.954 20.738 1.00 92.19 97 MET A C 1
ATOM 748 O O . MET A 1 97 ? -14.587 -4.203 20.047 1.00 92.19 97 MET A O 1
ATOM 752 N N . ALA A 1 98 ? -13.605 -4.709 22.019 1.00 91.81 98 ALA A N 1
ATOM 753 C CA . ALA A 1 98 ? -13.966 -3.467 22.680 1.00 91.81 98 ALA A CA 1
ATOM 754 C C . ALA A 1 98 ? -13.030 -2.332 22.238 1.00 91.81 98 ALA A C 1
ATOM 756 O O . ALA A 1 98 ? -11.894 -2.552 21.824 1.00 91.81 98 ALA A O 1
ATOM 757 N N . GLU A 1 99 ? -13.502 -1.093 22.352 1.00 89.38 99 GLU A N 1
ATOM 758 C CA . GLU A 1 99 ? -12.733 0.085 21.934 1.00 89.38 99 GLU A CA 1
ATOM 759 C C . GLU A 1 99 ? -11.419 0.245 22.716 1.00 89.38 99 GLU A C 1
ATOM 761 O O . GLU A 1 99 ? -10.403 0.633 22.147 1.00 89.38 99 GLU A O 1
ATOM 766 N N . ARG A 1 100 ? -11.397 -0.148 23.996 1.00 89.81 100 ARG A N 1
ATOM 767 C CA . ARG A 1 100 ? -10.177 -0.161 24.824 1.00 89.81 100 ARG A CA 1
ATOM 768 C C . ARG A 1 100 ? -9.055 -1.031 24.240 1.00 89.81 100 ARG A C 1
ATOM 770 O O . ARG A 1 100 ? -7.887 -0.667 24.345 1.00 89.81 100 ARG A O 1
ATOM 777 N N . ASP A 1 101 ? -9.409 -2.125 23.567 1.00 89.44 101 ASP A N 1
ATOM 778 C CA . ASP A 1 101 ? -8.454 -3.077 22.988 1.00 89.44 101 ASP A CA 1
ATOM 779 C C . ASP A 1 101 ? -7.953 -2.605 21.612 1.00 89.44 101 ASP A C 1
ATOM 781 O O . ASP A 1 101 ? -6.955 -3.102 21.082 1.00 89.44 101 ASP A O 1
ATOM 785 N N . LEU A 1 102 ? -8.608 -1.590 21.032 1.00 91.50 102 LEU A N 1
ATOM 786 C CA . LEU A 1 102 ? -8.264 -1.040 19.724 1.00 91.50 102 LEU A CA 1
ATOM 787 C C . LEU A 1 102 ? -6.866 -0.422 19.710 1.00 91.50 102 LEU A C 1
ATOM 789 O O . LEU A 1 102 ? -6.204 -0.455 18.676 1.00 91.50 102 LEU A O 1
ATOM 793 N N . ARG A 1 103 ? -6.385 0.100 20.848 1.00 93.25 103 ARG A N 1
ATOM 794 C CA . ARG A 1 103 ? -5.034 0.669 20.958 1.00 93.25 103 ARG A CA 1
ATOM 795 C C . ARG A 1 103 ? -3.965 -0.358 20.579 1.00 93.25 103 ARG A C 1
ATOM 797 O O . ARG A 1 103 ? -3.091 -0.040 19.781 1.00 93.25 103 ARG A O 1
ATOM 804 N N . ALA A 1 104 ? -4.062 -1.583 21.093 1.00 92.50 104 ALA A N 1
ATOM 805 C CA . ALA A 1 104 ? -3.097 -2.642 20.801 1.00 92.50 104 ALA A CA 1
ATOM 806 C C . ALA A 1 104 ? -3.122 -3.049 19.317 1.00 92.50 104 ALA A C 1
ATOM 808 O O . ALA A 1 104 ? -2.069 -3.220 18.702 1.00 92.50 104 ALA A O 1
ATOM 809 N N . LEU A 1 105 ? -4.318 -3.133 18.723 1.00 92.94 105 LEU A N 1
ATOM 810 C CA . LEU A 1 105 ? -4.478 -3.425 17.296 1.00 92.94 105 LEU A CA 1
ATOM 811 C C . LEU A 1 105 ? -3.923 -2.303 16.410 1.00 92.94 105 LEU A C 1
ATOM 813 O O . LEU A 1 105 ? -3.251 -2.574 15.420 1.00 92.94 105 LEU A O 1
ATOM 817 N N . VAL A 1 106 ? -4.170 -1.039 16.763 1.00 95.06 106 VAL A N 1
ATOM 818 C CA . VAL A 1 106 ? -3.600 0.113 16.049 1.00 95.06 106 VAL A CA 1
ATOM 819 C C . VAL A 1 106 ? -2.076 0.042 16.078 1.00 95.06 106 VAL A C 1
ATOM 821 O O . VAL A 1 106 ? -1.453 0.108 15.018 1.00 95.06 106 VAL A O 1
ATOM 824 N N . THR A 1 107 ? -1.480 -0.168 17.254 1.00 95.50 107 THR A N 1
ATOM 825 C CA . THR A 1 107 ? -0.023 -0.278 17.401 1.00 95.50 107 THR A CA 1
ATOM 826 C C . THR A 1 107 ? 0.562 -1.384 16.519 1.00 95.50 107 THR A C 1
ATOM 828 O O . THR A 1 107 ? 1.580 -1.163 15.864 1.00 95.50 107 THR A O 1
ATOM 831 N N . SER A 1 108 ? -0.082 -2.554 16.442 1.00 93.81 108 SER A N 1
ATOM 832 C CA . SER A 1 108 ? 0.427 -3.672 15.634 1.00 93.81 108 SER A CA 1
ATOM 833 C C . SER A 1 108 ? 0.197 -3.498 14.127 1.00 93.81 108 SER A C 1
ATOM 835 O O . SER A 1 108 ? 1.025 -3.926 13.319 1.00 93.81 108 SER A O 1
ATOM 837 N N . MET A 1 109 ? -0.897 -2.847 13.718 1.00 94.69 109 MET A N 1
ATOM 838 C CA . MET A 1 109 ? -1.270 -2.722 12.305 1.00 94.69 109 MET A CA 1
ATOM 839 C C . MET A 1 109 ? -0.670 -1.502 11.600 1.00 94.69 109 MET A C 1
ATOM 841 O O . MET A 1 109 ? -0.474 -1.556 10.382 1.00 94.69 109 MET A O 1
ATOM 845 N N . VAL A 1 110 ? -0.359 -0.413 12.312 1.00 95.62 110 VAL A N 1
ATOM 846 C CA . VAL A 1 110 ? 0.181 0.818 11.701 1.00 95.62 110 VAL A CA 1
ATOM 847 C C . VAL A 1 110 ? 1.442 0.552 10.861 1.00 95.62 110 VAL A C 1
ATOM 849 O O . VAL A 1 110 ? 1.447 0.940 9.686 1.00 95.62 110 VAL A O 1
ATOM 852 N N . PRO A 1 111 ? 2.476 -0.163 11.357 1.00 94.94 111 PRO A N 1
ATOM 853 C CA . PRO A 1 111 ? 3.670 -0.451 10.558 1.00 94.94 111 PRO A CA 1
ATOM 854 C C . PRO A 1 111 ? 3.367 -1.285 9.306 1.00 94.94 111 PRO A C 1
ATOM 856 O O . PRO A 1 111 ? 3.977 -1.089 8.251 1.00 94.94 111 PRO A O 1
ATOM 859 N N . TYR A 1 112 ? 2.414 -2.216 9.405 1.00 93.69 112 TYR A N 1
ATOM 860 C CA . TYR A 1 112 ? 1.978 -3.041 8.280 1.00 93.69 112 TYR A CA 1
ATOM 861 C C . TYR A 1 112 ? 1.291 -2.202 7.199 1.00 93.69 112 TYR A C 1
ATOM 863 O O . TYR A 1 112 ? 1.681 -2.273 6.032 1.00 93.69 112 TYR A O 1
ATOM 871 N N . ILE A 1 113 ? 0.318 -1.373 7.584 1.00 95.06 113 ILE A N 1
ATOM 872 C CA . ILE A 1 113 ? -0.458 -0.536 6.659 1.00 95.06 113 ILE A CA 1
ATOM 873 C C . ILE A 1 113 ? 0.445 0.477 5.951 1.00 95.06 113 ILE A C 1
ATOM 875 O O . ILE A 1 113 ? 0.359 0.606 4.729 1.00 95.06 113 ILE A O 1
ATOM 879 N N . ARG A 1 114 ? 1.353 1.141 6.681 1.00 93.88 114 ARG A N 1
ATOM 880 C CA . ARG A 1 114 ? 2.287 2.120 6.098 1.00 93.88 114 ARG A CA 1
ATOM 881 C C . ARG A 1 114 ? 3.117 1.513 4.973 1.00 93.88 114 ARG A C 1
ATOM 883 O O . ARG A 1 114 ? 3.137 2.056 3.870 1.00 93.88 114 ARG A O 1
ATOM 890 N N . ARG A 1 115 ? 3.741 0.360 5.235 1.00 90.06 115 ARG A N 1
ATOM 891 C CA . ARG A 1 115 ? 4.564 -0.358 4.251 1.00 90.06 115 ARG A CA 1
ATOM 892 C C . ARG A 1 115 ? 3.727 -0.893 3.094 1.00 90.06 115 ARG A C 1
ATOM 894 O O . ARG A 1 115 ? 4.123 -0.770 1.940 1.00 90.06 115 ARG A O 1
ATOM 901 N N . LYS A 1 116 ? 2.582 -1.511 3.390 1.00 90.62 116 LYS A N 1
ATOM 902 C CA . LYS A 1 116 ? 1.759 -2.173 2.375 1.00 90.62 116 LYS A CA 1
ATOM 903 C C . LYS A 1 116 ? 1.126 -1.182 1.403 1.00 90.62 116 LYS A C 1
ATOM 905 O O . LYS A 1 116 ? 1.091 -1.449 0.203 1.00 90.62 116 LYS A O 1
ATOM 910 N N . TYR A 1 117 ? 0.620 -0.063 1.913 1.00 92.56 117 TYR A N 1
ATOM 911 C CA . TYR A 1 117 ? -0.096 0.926 1.110 1.00 92.56 117 TYR A CA 1
ATOM 912 C C . TYR A 1 117 ? 0.764 2.106 0.666 1.00 92.56 117 TYR A C 1
ATOM 914 O O . TYR A 1 117 ? 0.254 2.945 -0.070 1.00 92.56 117 TYR A O 1
ATOM 922 N N . GLY A 1 118 ? 2.050 2.143 1.033 1.00 90.31 118 GLY A N 1
ATOM 923 C CA . GLY A 1 118 ? 2.988 3.162 0.557 1.00 90.31 118 GLY A CA 1
ATOM 924 C C . GLY A 1 118 ? 2.662 4.556 1.087 1.00 90.31 118 GLY A C 1
ATOM 925 O O . GLY A 1 118 ? 2.668 5.527 0.337 1.00 90.31 118 GLY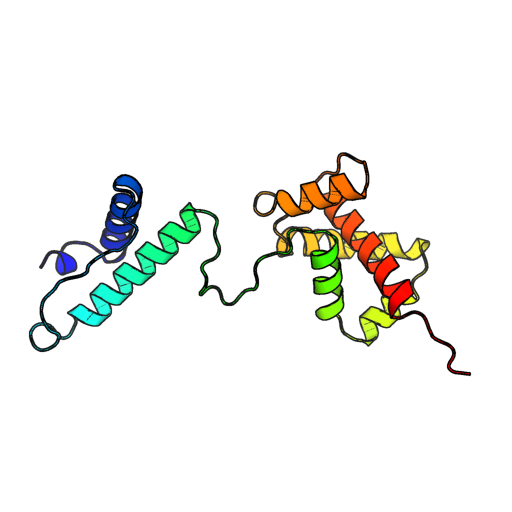 A O 1
ATOM 926 N N . LEU A 1 119 ? 2.309 4.659 2.372 1.00 90.69 119 LEU A N 1
ATOM 927 C CA . LEU A 1 119 ? 1.867 5.926 2.970 1.00 90.69 119 LEU A CA 1
ATOM 928 C C . LEU A 1 119 ? 2.994 6.955 3.139 1.00 90.69 119 LEU A C 1
ATOM 930 O O . LEU A 1 119 ? 2.713 8.072 3.545 1.00 90.69 119 LEU A O 1
ATOM 934 N N . SER A 1 120 ? 4.255 6.607 2.880 1.00 83.25 120 SER A N 1
ATOM 935 C CA . SER A 1 120 ? 5.372 7.531 3.086 1.00 83.25 120 SER A CA 1
ATOM 936 C C . SER A 1 120 ? 5.515 8.515 1.926 1.00 83.25 120 SER A C 1
ATOM 938 O O . SER A 1 120 ? 5.483 9.724 2.146 1.00 83.25 120 SER A O 1
ATOM 940 N N . ARG A 1 121 ? 5.682 8.021 0.694 1.00 78.12 121 ARG A N 1
ATOM 941 C CA . ARG A 1 121 ? 5.832 8.875 -0.505 1.00 78.12 121 ARG A CA 1
ATOM 942 C C . ARG A 1 121 ? 5.120 8.327 -1.739 1.00 78.12 121 ARG A C 1
ATOM 944 O O . ARG A 1 121 ? 4.908 9.056 -2.699 1.00 78.12 121 ARG A O 1
ATOM 951 N N . GLU A 1 122 ? 4.731 7.062 -1.712 1.00 83.00 122 GLU A N 1
ATOM 952 C CA . GLU A 1 122 ? 4.273 6.316 -2.879 1.00 83.00 122 GLU A CA 1
ATOM 953 C C . GLU A 1 122 ? 2.760 6.450 -3.113 1.00 83.00 122 GLU A C 1
ATOM 955 O O . GLU A 1 122 ? 2.278 6.177 -4.209 1.00 83.00 122 GLU A O 1
ATOM 960 N N . ASN A 1 123 ? 1.995 6.860 -2.096 1.00 89.38 123 ASN A N 1
ATOM 961 C CA . ASN A 1 123 ? 0.536 6.934 -2.158 1.00 89.38 123 ASN A CA 1
ATOM 962 C C . ASN A 1 123 ? -0.040 8.163 -1.425 1.00 89.38 123 ASN A C 1
ATOM 964 O O . ASN A 1 123 ? -0.778 8.029 -0.441 1.00 89.38 123 ASN A O 1
ATOM 968 N N . PRO A 1 124 ? 0.251 9.385 -1.907 1.00 90.94 124 PRO A N 1
ATOM 969 C CA . PRO A 1 124 ? -0.291 10.611 -1.318 1.00 90.94 124 PRO A CA 1
ATOM 970 C C . PRO A 1 124 ? -1.824 10.691 -1.418 1.00 90.94 124 PRO A C 1
ATOM 972 O O . PRO A 1 124 ? -2.467 11.314 -0.573 1.00 90.94 124 PRO A O 1
ATOM 975 N N . ARG A 1 125 ? -2.429 10.021 -2.410 1.00 94.62 125 ARG A N 1
ATOM 976 C CA . ARG A 1 125 ? -3.889 9.996 -2.610 1.00 94.62 125 ARG A CA 1
ATOM 977 C C . ARG A 1 125 ? -4.626 9.369 -1.430 1.00 94.62 125 ARG A C 1
ATOM 979 O O . ARG A 1 125 ? -5.634 9.914 -0.987 1.00 94.62 125 ARG A O 1
ATOM 986 N N . LEU A 1 126 ? -4.103 8.275 -0.873 1.00 96.69 126 LEU A N 1
ATOM 987 C CA . LEU A 1 126 ? -4.718 7.644 0.294 1.00 96.69 126 LEU A CA 1
ATOM 988 C C . LEU A 1 126 ? -4.647 8.544 1.539 1.00 96.69 126 LEU A C 1
ATOM 990 O O . LEU A 1 126 ? -5.626 8.622 2.280 1.00 96.69 126 LEU A O 1
ATOM 994 N N . ILE A 1 127 ? -3.550 9.288 1.732 1.00 96.50 127 ILE A N 1
ATOM 995 C CA . ILE A 1 127 ? -3.438 10.285 2.814 1.00 96.50 127 ILE A CA 1
ATOM 996 C C . ILE A 1 127 ? -4.464 11.403 2.618 1.00 96.50 127 ILE A C 1
ATOM 998 O O . ILE A 1 127 ? -5.161 11.778 3.559 1.00 96.50 127 ILE A O 1
ATOM 1002 N N . GLN A 1 128 ? -4.606 11.912 1.393 1.00 96.75 128 GLN A N 1
ATOM 1003 C CA . GLN A 1 128 ? -5.620 12.918 1.083 1.00 96.75 128 GLN A CA 1
ATOM 1004 C C . GLN A 1 128 ? -7.034 12.391 1.367 1.00 96.75 128 GLN A C 1
ATOM 1006 O O . GLN A 1 128 ? -7.847 13.102 1.955 1.00 96.75 128 GLN A O 1
ATOM 1011 N N . SER A 1 129 ? -7.313 11.128 1.028 1.00 97.88 129 SER A N 1
ATOM 1012 C CA . SER A 1 129 ? -8.586 10.477 1.349 1.00 97.88 129 SER A CA 1
ATOM 1013 C C . SER A 1 129 ? -8.815 10.355 2.862 1.00 97.88 129 SER A C 1
ATOM 1015 O O . SER A 1 129 ? -9.929 10.617 3.314 1.00 97.88 129 SER A O 1
ATOM 1017 N N . CYS A 1 130 ? -7.779 10.013 3.643 1.00 97.88 130 CYS A N 1
ATOM 1018 C CA . CYS A 1 130 ? -7.822 10.025 5.110 1.00 97.88 130 CYS A CA 1
ATOM 1019 C C . CYS A 1 130 ? -8.224 11.411 5.635 1.00 97.88 130 CYS A C 1
ATOM 1021 O O . CYS A 1 130 ? -9.202 11.510 6.370 1.00 97.88 130 CYS A O 1
ATOM 1023 N N . ARG A 1 131 ? -7.519 12.470 5.211 1.00 97.94 131 ARG A N 1
ATOM 1024 C CA . ARG A 1 131 ? -7.755 13.857 5.655 1.00 97.94 131 ARG A CA 1
ATOM 1025 C C . ARG A 1 131 ? -9.156 14.352 5.317 1.00 97.94 131 ARG A C 1
ATOM 1027 O O . ARG A 1 131 ? -9.827 14.937 6.158 1.00 97.94 131 ARG A O 1
ATOM 1034 N N . LEU A 1 132 ? -9.616 14.074 4.097 1.00 97.69 132 LEU A N 1
ATOM 1035 C CA . LEU A 1 132 ? -10.948 14.474 3.648 1.00 97.69 132 LEU A CA 1
ATOM 1036 C C . LEU A 1 132 ? -12.055 13.811 4.483 1.00 97.69 132 LEU A C 1
ATOM 1038 O O . LEU A 1 132 ? -13.054 14.452 4.786 1.00 97.69 132 LEU A O 1
ATOM 1042 N N . GLN A 1 133 ? -11.890 12.535 4.851 1.00 97.44 133 GLN A N 1
ATOM 1043 C CA . GLN A 1 133 ? -12.895 11.814 5.639 1.00 97.44 133 GLN A CA 1
ATOM 1044 C C . GLN A 1 133 ? -12.802 12.066 7.146 1.00 97.44 133 GLN A C 1
ATOM 1046 O O . GLN A 1 133 ? -13.813 11.927 7.834 1.00 97.44 133 GLN A O 1
ATOM 1051 N N . SER A 1 134 ? -11.615 12.361 7.682 1.00 96.44 134 SER A N 1
ATOM 1052 C CA . SER A 1 134 ? -11.452 12.692 9.101 1.00 96.44 134 SER A CA 1
ATOM 1053 C C . SER A 1 134 ? -11.782 14.151 9.406 1.00 96.44 134 SER A C 1
ATOM 1055 O O . SER A 1 134 ? -12.171 14.442 10.530 1.00 96.44 134 SER A O 1
ATOM 1057 N N . GLY A 1 135 ? -11.625 15.055 8.432 1.00 96.44 135 GLY A N 1
ATOM 1058 C CA . GLY A 1 135 ? -11.659 16.501 8.666 1.00 96.44 135 GLY A CA 1
ATOM 1059 C C . GLY A 1 135 ? -10.394 17.033 9.351 1.00 96.44 135 GLY A C 1
ATOM 1060 O O . GLY A 1 135 ? -10.352 18.193 9.745 1.00 96.44 135 GLY A O 1
ATOM 1061 N N . GLU A 1 136 ? -9.356 16.205 9.487 1.00 95.25 136 GLU A N 1
ATOM 1062 C CA . GLU A 1 136 ? -8.125 16.519 10.215 1.00 95.25 136 GLU A CA 1
ATOM 1063 C C . GLU A 1 136 ? -6.903 16.459 9.293 1.00 95.25 136 GLU A C 1
ATOM 1065 O O . GLU A 1 136 ? -6.847 15.673 8.342 1.00 95.25 136 GLU A O 1
ATOM 1070 N N . ASN A 1 137 ? -5.870 17.242 9.608 1.00 95.81 137 ASN A N 1
ATOM 1071 C CA . ASN A 1 137 ? -4.596 17.178 8.900 1.00 95.81 137 ASN A CA 1
ATOM 1072 C C . ASN A 1 137 ? -3.726 16.025 9.428 1.00 95.81 137 ASN A C 1
ATOM 1074 O O . ASN A 1 137 ? -2.846 16.223 10.259 1.00 95.81 137 ASN A O 1
ATOM 1078 N N . LEU A 1 138 ? -3.997 14.816 8.938 1.00 95.69 138 LEU A N 1
ATOM 1079 C CA . LEU A 1 138 ? -3.315 13.594 9.364 1.00 95.69 138 LEU A CA 1
ATOM 1080 C C . LEU A 1 138 ? -1.945 13.415 8.688 1.00 95.69 138 LEU A C 1
ATOM 1082 O O . LEU A 1 138 ? -1.808 13.597 7.469 1.00 95.69 138 LEU A O 1
ATOM 1086 N N . ASP A 1 139 ? -0.950 12.988 9.462 1.00 95.50 139 ASP A N 1
ATOM 1087 C CA . ASP A 1 139 ? 0.315 12.439 8.971 1.00 95.50 139 ASP A CA 1
ATOM 1088 C C . ASP A 1 139 ? 0.191 10.953 8.552 1.00 95.50 139 ASP A C 1
ATOM 1090 O O . ASP A 1 139 ? -0.898 10.370 8.500 1.00 95.50 139 ASP A O 1
ATOM 1094 N N . THR A 1 140 ? 1.320 10.323 8.208 1.00 95.81 140 THR A N 1
ATOM 1095 C CA . THR A 1 140 ? 1.346 8.931 7.724 1.00 95.81 140 THR A CA 1
ATOM 1096 C C . THR A 1 140 ? 0.949 7.901 8.788 1.00 95.81 140 THR A C 1
ATOM 1098 O O . THR A 1 140 ? 0.309 6.898 8.459 1.00 95.81 140 THR A O 1
ATOM 1101 N N . GLU A 1 141 ? 1.299 8.127 10.057 1.00 95.56 141 GLU A N 1
ATOM 1102 C CA . GLU A 1 141 ? 0.963 7.220 11.159 1.00 95.56 141 GLU A CA 1
ATOM 1103 C C . GLU A 1 141 ? -0.488 7.409 11.581 1.00 95.56 141 GLU A C 1
ATOM 1105 O O . GLU A 1 141 ? -1.225 6.435 11.753 1.00 95.56 141 GLU A O 1
ATOM 1110 N N . GLN A 1 142 ? -0.924 8.663 11.649 1.00 97.44 142 GLN A N 1
ATOM 1111 C CA . GLN A 1 142 ? -2.293 9.041 11.952 1.00 97.44 142 GLN A CA 1
ATOM 1112 C C . GLN A 1 142 ? -3.269 8.537 10.878 1.00 97.44 142 GLN A C 1
ATOM 1114 O O . GLN A 1 142 ? -4.311 7.982 11.227 1.00 97.44 142 GLN A O 1
ATOM 1119 N N . CYS A 1 143 ? -2.928 8.624 9.584 1.00 97.50 143 CYS A N 1
ATOM 1120 C CA . CYS A 1 143 ? -3.743 8.034 8.512 1.00 97.50 143 CYS A CA 1
ATOM 1121 C C . CYS A 1 143 ? -3.791 6.500 8.606 1.00 97.50 143 CYS A C 1
ATOM 1123 O O . CYS A 1 143 ? -4.867 5.913 8.478 1.00 97.50 143 CYS A O 1
ATOM 1125 N N . ALA A 1 144 ? -2.672 5.829 8.910 1.00 97.50 144 ALA A N 1
ATOM 1126 C CA . ALA A 1 144 ? -2.679 4.381 9.129 1.00 97.50 144 ALA A CA 1
ATOM 1127 C C . ALA A 1 144 ? -3.576 3.987 10.316 1.00 97.50 144 ALA A C 1
ATOM 1129 O O . ALA A 1 144 ? -4.418 3.096 10.187 1.00 97.50 144 ALA A O 1
ATOM 1130 N N . ALA A 1 145 ? -3.456 4.688 11.446 1.00 97.62 145 ALA A N 1
ATOM 1131 C CA . ALA A 1 145 ? -4.290 4.471 12.623 1.00 97.62 145 ALA A CA 1
ATOM 1132 C C . ALA A 1 145 ? -5.772 4.750 12.329 1.00 97.62 145 ALA A C 1
ATOM 1134 O O . ALA A 1 145 ? -6.646 4.001 12.771 1.00 97.62 145 ALA A O 1
ATOM 1135 N N . TYR A 1 146 ? -6.067 5.791 11.546 1.00 98.12 146 TYR A N 1
ATOM 1136 C CA . TYR A 1 146 ? -7.415 6.093 11.073 1.00 98.12 146 TYR A CA 1
ATOM 1137 C C . TYR A 1 146 ? -7.995 4.926 10.262 1.00 98.12 146 TYR A C 1
ATOM 1139 O O . TYR A 1 146 ? -9.099 4.473 10.561 1.00 98.12 146 TYR A O 1
ATOM 1147 N N . ILE A 1 147 ? -7.239 4.358 9.315 1.00 98.12 147 ILE A N 1
ATOM 1148 C CA . ILE A 1 147 ? -7.671 3.188 8.529 1.00 98.12 147 ILE A CA 1
ATOM 1149 C C . ILE A 1 147 ? -7.991 1.986 9.435 1.00 98.12 147 ILE A C 1
ATOM 1151 O O . ILE A 1 147 ? -9.019 1.340 9.226 1.00 98.12 147 ILE A O 1
ATOM 1155 N N . VAL A 1 148 ? -7.183 1.709 10.468 1.00 97.62 148 VAL A N 1
ATOM 1156 C CA . VAL A 1 148 ? -7.462 0.621 11.435 1.00 97.62 148 VAL A CA 1
ATOM 1157 C C . VAL A 1 148 ? -8.785 0.853 12.166 1.00 97.62 148 VAL A C 1
ATOM 1159 O O . VAL A 1 148 ? -9.607 -0.059 12.267 1.00 97.62 148 VAL A O 1
ATOM 1162 N N . ARG A 1 149 ? -9.042 2.084 12.627 1.00 97.06 149 ARG A N 1
ATOM 1163 C CA . ARG A 1 149 ? -10.315 2.433 13.282 1.00 97.06 149 ARG A CA 1
ATOM 1164 C C . ARG A 1 149 ? -11.501 2.265 12.331 1.00 97.06 149 ARG A C 1
ATOM 1166 O O . ARG A 1 149 ? -12.534 1.722 12.719 1.00 97.06 149 ARG A O 1
ATOM 1173 N N . ARG A 1 150 ? -11.348 2.671 11.066 1.00 97.69 150 ARG A N 1
ATOM 1174 C CA . ARG A 1 150 ? -12.379 2.488 10.030 1.00 97.69 150 ARG A CA 1
ATOM 1175 C C . ARG A 1 150 ? -12.632 1.013 9.721 1.00 97.69 150 ARG A C 1
ATOM 1177 O O . ARG A 1 150 ? -13.792 0.639 9.555 1.00 97.69 150 ARG A O 1
ATOM 1184 N N . LEU A 1 151 ? -11.589 0.181 9.697 1.00 96.94 151 LEU A N 1
ATOM 1185 C CA . LEU A 1 151 ? -11.708 -1.272 9.552 1.00 96.94 151 LEU A CA 1
ATOM 1186 C C . LEU A 1 151 ? -12.500 -1.884 10.711 1.00 96.94 151 LEU A C 1
ATOM 1188 O O . LEU A 1 151 ? -13.436 -2.641 10.467 1.00 96.94 151 LEU A O 1
ATOM 1192 N N . TRP A 1 152 ? -12.174 -1.522 11.952 1.00 96.00 152 TRP A N 1
ATOM 1193 C CA . TRP A 1 152 ? -12.897 -2.001 13.131 1.00 96.00 152 TRP A CA 1
ATOM 1194 C C . TRP A 1 152 ? -14.391 -1.644 13.075 1.00 96.00 152 TRP A C 1
ATOM 1196 O O . TRP A 1 152 ? -15.241 -2.530 13.187 1.00 96.00 152 TRP A O 1
ATOM 1206 N N . SER A 1 153 ? -14.729 -0.382 12.784 1.00 94.69 153 SER A N 1
ATOM 1207 C CA . SER A 1 153 ? -16.125 0.057 12.629 1.00 94.69 153 SER A CA 1
ATOM 1208 C C . SER A 1 153 ? -16.846 -0.652 11.476 1.00 94.69 153 SER A C 1
ATOM 1210 O O . SER A 1 153 ? -18.025 -0.999 11.590 1.00 94.69 153 SER A O 1
ATOM 1212 N N . TYR A 1 154 ? -16.150 -0.893 10.362 1.00 95.12 154 TYR A N 1
ATOM 1213 C CA . TYR A 1 154 ? -16.686 -1.640 9.223 1.00 95.12 154 TYR A CA 1
ATOM 1214 C C . TYR A 1 154 ? -16.994 -3.100 9.588 1.00 95.12 154 TYR A C 1
ATOM 1216 O O . TYR A 1 154 ? -18.086 -3.594 9.285 1.00 95.12 154 TYR A O 1
ATOM 1224 N N . LEU A 1 155 ? -16.075 -3.782 10.278 1.00 94.50 155 LEU A N 1
ATOM 1225 C CA . LEU A 1 155 ? -16.245 -5.174 10.702 1.00 94.50 155 LEU A CA 1
ATOM 1226 C C . LEU A 1 155 ? -17.328 -5.323 11.771 1.00 94.50 155 LEU A C 1
ATOM 1228 O O . LEU A 1 155 ? -18.114 -6.265 11.696 1.00 94.50 155 LEU A O 1
ATOM 1232 N N . LYS A 1 156 ? -17.462 -4.366 12.698 1.00 91.81 156 LYS A N 1
ATOM 1233 C CA . LYS A 1 156 ? -18.582 -4.334 13.653 1.00 91.81 156 LYS A CA 1
ATOM 1234 C C . LYS A 1 156 ? -19.949 -4.342 12.973 1.00 91.81 156 LYS A C 1
ATOM 1236 O O . LYS A 1 156 ? -20.856 -5.032 13.426 1.00 91.81 156 LYS A O 1
ATOM 1241 N N . ARG A 1 157 ? -20.096 -3.608 11.867 1.00 90.19 157 ARG A N 1
ATOM 1242 C CA . ARG A 1 157 ? -21.361 -3.520 11.119 1.00 90.19 157 ARG A CA 1
ATOM 1243 C C . ARG A 1 157 ? -21.650 -4.740 10.251 1.00 90.19 157 ARG A C 1
ATOM 1245 O O . ARG A 1 157 ? -22.807 -5.094 10.070 1.00 90.19 157 ARG A O 1
ATOM 1252 N N . THR A 1 158 ? -20.616 -5.333 9.661 1.00 87.38 158 THR A N 1
ATOM 1253 C CA . THR A 1 158 ? -20.758 -6.393 8.644 1.00 87.38 158 THR A CA 1
ATOM 1254 C C . THR A 1 158 ? -20.637 -7.802 9.217 1.00 87.38 158 THR A C 1
ATOM 1256 O O . THR A 1 158 ? -21.178 -8.739 8.643 1.00 87.38 158 THR A O 1
ATOM 1259 N N . HIS A 1 159 ? -19.946 -7.943 10.348 1.00 81.25 159 HIS A N 1
ATOM 1260 C CA . HIS A 1 159 ? -19.647 -9.211 11.016 1.00 81.25 159 HIS A CA 1
ATOM 1261 C C . HIS A 1 159 ? -20.039 -9.175 12.505 1.00 81.25 159 HIS A C 1
ATOM 1263 O O . HIS A 1 159 ? -19.588 -10.008 13.295 1.00 81.25 159 HIS A O 1
ATOM 1269 N N . GLY A 1 160 ? -20.853 -8.191 12.906 1.00 66.62 160 GLY A N 1
ATOM 1270 C CA . GLY A 1 160 ? -21.611 -8.241 14.151 1.00 66.62 160 GLY A CA 1
ATOM 1271 C C . GLY A 1 160 ? -22.726 -9.276 14.012 1.00 66.62 160 GLY A C 1
ATOM 1272 O O . GLY A 1 160 ? -23.345 -9.373 12.953 1.00 66.62 160 GLY A O 1
ATOM 1273 N N . LEU A 1 161 ? -22.943 -10.085 15.050 1.00 58.50 161 LEU A N 1
ATOM 1274 C CA . LEU A 1 161 ? -23.962 -11.137 15.072 1.00 58.50 161 LEU A CA 1
ATOM 1275 C C . LEU A 1 161 ? -25.319 -10.574 14.620 1.00 58.50 161 LEU A C 1
ATOM 1277 O O . LEU A 1 161 ? -25.942 -9.795 15.337 1.00 58.50 161 LEU A O 1
ATOM 1281 N N . ARG A 1 162 ? -25.803 -11.003 13.450 1.00 52.28 162 ARG A N 1
ATOM 1282 C CA . ARG A 1 162 ? -27.244 -11.035 13.209 1.00 52.28 162 ARG A CA 1
ATOM 1283 C C . ARG A 1 162 ? -27.765 -12.207 14.028 1.00 52.28 162 ARG A C 1
ATOM 1285 O O . ARG A 1 162 ? -27.444 -13.350 13.715 1.00 52.28 162 ARG A O 1
ATOM 1292 N N . ALA A 1 163 ? -28.517 -11.927 15.089 1.00 44.91 163 ALA A N 1
ATOM 1293 C CA . ALA A 1 163 ? -29.392 -12.938 15.658 1.00 44.91 163 ALA A CA 1
ATOM 1294 C C . ALA A 1 163 ? -30.363 -13.342 14.542 1.00 44.91 163 ALA A C 1
ATOM 1296 O O . ALA A 1 163 ? -31.174 -12.526 14.102 1.00 44.91 163 ALA A O 1
ATOM 1297 N N . VAL A 1 164 ? -30.206 -14.553 14.016 1.00 47.72 164 VAL A N 1
ATOM 1298 C CA . VAL A 1 164 ? -31.238 -15.168 13.185 1.00 47.72 164 VAL A CA 1
ATOM 1299 C C . VAL A 1 164 ? -32.352 -15.528 14.163 1.00 47.72 164 VAL A C 1
ATOM 1301 O O . VAL A 1 164 ? -32.132 -16.346 15.055 1.00 47.72 164 VAL A O 1
ATOM 1304 N N . LYS A 1 165 ? -33.470 -14.805 14.080 1.00 36.12 165 LYS A N 1
ATOM 1305 C CA . LYS A 1 165 ? -34.737 -15.248 14.664 1.00 36.12 165 LYS A CA 1
ATOM 1306 C C . LYS A 1 165 ? -35.333 -16.324 13.772 1.00 36.12 165 LYS A C 1
ATOM 1308 O O . LYS A 1 165 ? -35.174 -16.178 12.538 1.00 36.12 165 LYS A O 1
#

pLDDT: mean 85.94, std 13.71, range [36.12, 98.12]

Foldseek 3Di:
DVLVVADLLRLLVVVLVVCVVVVPPDDDDDDDDCVVPVCVVVSVVSSPVSNVVVNCVVVLHDDPPVPDPQADLALVVLLVVVCVPDDLVVLLVLLPDDPVCLVVVLVVQLVVSCVRRVQPPSHVSHQVNLCVVVVDNDHSSRSRSSSSVVNSVVSNVVVPDDPDD